Protein AF-A0A954MZV6-F1 (afdb_monomer_lite)

Sequence (89 aa):
MIPNQSSTDTGRENRTSNELLGSYSLGAAFDEMFDRDLRPHPHYDPLFRKLELFGPEEFRRRKSMTDLSMRQDGVGFTVYRAEEGIERV

Secondary structure (DSSP, 8-state):
----------------TTGGGTT----SSPPSSB-TTSPBPTTTHHHHHHHHTS-HHHHHHHHHHHHHHHHHTT--------SS-----

pLDDT: mean 73.1, std 19.08, range [40.5, 94.38]

Foldseek 3Di:
DDDDDDDDPDDPDPPDDCPVCPVPDDDPDDDQQADPVRHGDPVNVVVVVVNSVDDNVRVVVVVVVVVVCCVVVVPDDPPDPPPDDDDDD

Structure (mmCIF, N/CA/C/O backbone):
data_AF-A0A954MZV6-F1
#
_entry.id   AF-A0A954MZV6-F1
#
loop_
_atom_site.group_PDB
_atom_site.id
_atom_site.type_symbol
_atom_site.label_atom_id
_atom_site.label_alt_id
_atom_site.label_comp_id
_atom_site.label_asym_id
_atom_site.label_entity_id
_atom_site.label_seq_id
_atom_site.pdbx_PDB_ins_code
_atom_site.Cartn_x
_atom_site.Cartn_y
_atom_site.Cartn_z
_atom_site.occupan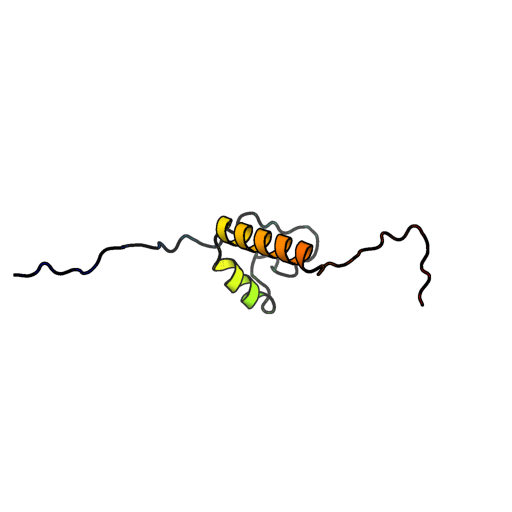cy
_atom_site.B_iso_or_equiv
_atom_site.auth_seq_id
_atom_site.auth_comp_id
_atom_site.auth_asym_id
_atom_site.auth_atom_id
_atom_site.pdbx_PDB_model_num
ATOM 1 N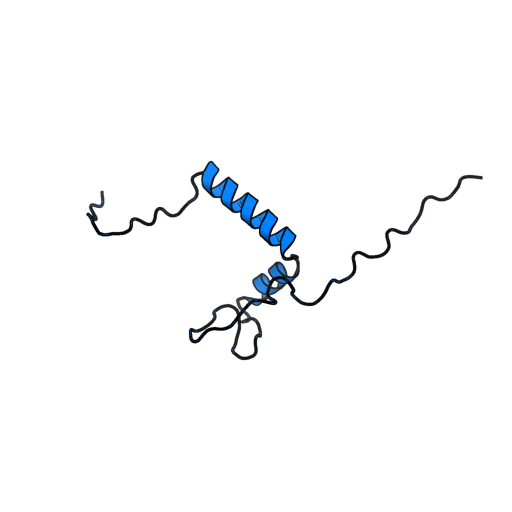 N . MET A 1 1 ? -15.057 -40.862 39.401 1.00 40.50 1 MET A N 1
ATOM 2 C CA . MET A 1 1 ? -15.519 -40.763 38.003 1.00 40.50 1 MET A CA 1
ATOM 3 C C . MET A 1 1 ? -15.763 -39.289 37.719 1.00 40.50 1 MET A C 1
ATOM 5 O O . MET A 1 1 ? -16.742 -38.748 38.206 1.00 40.50 1 MET A O 1
ATOM 9 N N . ILE A 1 2 ? -14.806 -38.619 37.076 1.00 40.97 2 ILE A N 1
ATOM 10 C CA . ILE A 1 2 ? -14.878 -37.201 36.685 1.00 40.97 2 ILE A CA 1
ATOM 11 C C . ILE A 1 2 ? -14.722 -37.187 35.160 1.00 40.97 2 ILE A C 1
ATOM 13 O O . ILE A 1 2 ? -13.775 -37.819 34.685 1.00 40.97 2 ILE A O 1
ATOM 17 N N . PRO A 1 3 ? -15.612 -36.557 34.375 1.00 45.84 3 PRO A N 1
ATOM 18 C CA . PRO A 1 3 ? -15.404 -36.467 32.939 1.00 45.84 3 PRO A CA 1
ATOM 19 C C . PRO A 1 3 ? -14.288 -35.462 32.625 1.00 45.84 3 PRO A C 1
ATOM 21 O O . PRO A 1 3 ? -14.249 -34.347 33.143 1.00 45.84 3 PRO A O 1
ATOM 24 N N . ASN A 1 4 ? -13.367 -35.924 31.782 1.00 43.16 4 ASN A N 1
ATOM 25 C CA . ASN A 1 4 ? -12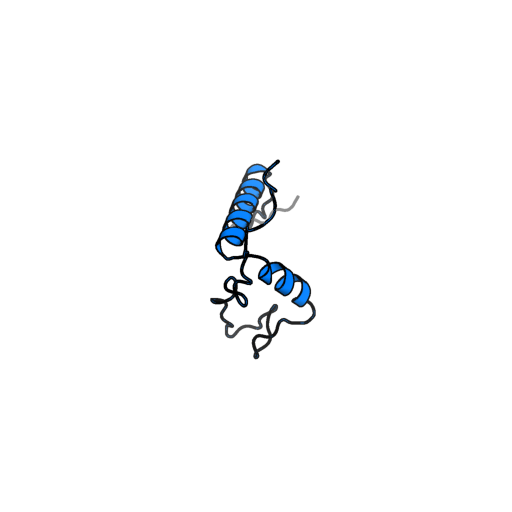.205 -35.223 31.259 1.00 43.16 4 ASN A CA 1
ATOM 26 C C . ASN A 1 4 ? -12.637 -34.052 30.358 1.00 43.16 4 ASN A C 1
ATOM 28 O O . ASN A 1 4 ? -13.285 -34.262 29.335 1.00 43.16 4 ASN A O 1
ATOM 32 N N . GLN A 1 5 ? -12.257 -32.834 30.736 1.00 57.38 5 GLN A N 1
ATOM 33 C CA . GLN A 1 5 ? -12.281 -31.655 29.875 1.00 57.38 5 GLN A CA 1
ATOM 34 C C . GLN A 1 5 ? -10.960 -31.627 29.103 1.00 57.38 5 GLN A C 1
ATOM 36 O O . GLN A 1 5 ? -9.943 -31.211 29.654 1.00 57.38 5 GLN A O 1
ATOM 41 N N . SER A 1 6 ? -10.949 -32.088 27.852 1.00 47.88 6 SER A N 1
ATOM 42 C CA . SER A 1 6 ? -9.880 -31.772 26.899 1.00 47.88 6 SER A CA 1
ATOM 43 C C . SER A 1 6 ? -10.314 -32.032 25.460 1.00 47.88 6 SER A C 1
ATOM 45 O O . SER A 1 6 ? -10.616 -33.161 25.084 1.00 47.88 6 SER A O 1
ATOM 47 N N . SER A 1 7 ? -10.209 -30.959 24.675 1.00 50.72 7 SER A N 1
ATOM 48 C CA . SER A 1 7 ? -9.910 -30.954 23.242 1.00 50.72 7 SER A CA 1
ATOM 49 C C . SER A 1 7 ? -11.053 -31.274 22.283 1.00 50.72 7 SER A C 1
ATOM 51 O O . SER A 1 7 ? -11.371 -32.426 22.019 1.00 50.72 7 SER A O 1
ATOM 53 N N . THR A 1 8 ? -11.592 -30.220 21.670 1.00 44.88 8 THR A N 1
ATOM 54 C CA . THR A 1 8 ? -11.633 -30.052 20.203 1.00 44.88 8 THR A CA 1
ATOM 55 C C . THR A 1 8 ? -12.225 -28.677 19.871 1.00 44.88 8 THR A C 1
ATOM 57 O O . THR A 1 8 ? -13.411 -28.551 19.604 1.00 44.88 8 THR A O 1
ATOM 60 N N . ASP A 1 9 ? -11.396 -27.627 19.873 1.00 46.47 9 ASP A N 1
ATOM 61 C CA . ASP A 1 9 ? -11.613 -26.529 18.916 1.00 46.47 9 ASP A CA 1
ATOM 62 C C . ASP A 1 9 ? -10.572 -26.696 17.812 1.00 46.47 9 ASP A C 1
ATOM 64 O O . ASP A 1 9 ? -9.456 -26.173 17.829 1.00 46.47 9 ASP A O 1
ATOM 68 N N . THR A 1 10 ? -10.926 -27.626 16.936 1.00 47.66 10 THR A N 1
ATOM 69 C CA . THR A 1 10 ? -10.244 -27.953 15.700 1.00 47.66 10 THR A CA 1
ATOM 70 C C . THR A 1 10 ? -10.425 -26.787 14.735 1.00 47.66 10 THR A C 1
ATOM 72 O O . THR A 1 10 ? -11.541 -26.498 14.322 1.00 47.66 10 THR A O 1
ATOM 75 N N . GLY A 1 11 ? -9.313 -26.191 14.304 1.00 46.06 11 GLY A N 1
ATOM 76 C CA . GLY A 1 11 ? -9.241 -25.538 12.998 1.00 46.06 11 GLY A CA 1
ATOM 77 C C . GLY A 1 11 ? -9.488 -24.032 12.975 1.00 46.06 11 GLY A C 1
ATOM 78 O O . GLY A 1 11 ? -10.442 -23.565 12.362 1.00 46.06 11 GLY A O 1
ATOM 79 N N . ARG A 1 12 ? -8.514 -23.236 13.439 1.00 49.00 12 ARG A N 1
ATOM 80 C CA . ARG A 1 12 ? -8.184 -22.031 12.660 1.00 49.00 12 ARG A CA 1
ATOM 81 C C . ARG A 1 12 ? -7.401 -22.485 11.439 1.00 49.00 12 ARG A C 1
ATOM 83 O O . ARG A 1 12 ? -6.179 -22.575 11.450 1.00 49.00 12 ARG A O 1
ATOM 90 N N . GLU A 1 13 ? -8.168 -22.885 10.436 1.00 46.59 13 GLU A N 1
ATOM 91 C CA . GLU A 1 13 ? -7.705 -23.230 9.105 1.00 46.59 13 GLU A CA 1
ATOM 92 C C . GLU A 1 13 ? -6.770 -22.132 8.591 1.00 46.59 13 GLU A C 1
ATOM 94 O O . GLU A 1 13 ? -7.112 -20.948 8.612 1.00 46.59 13 GLU A O 1
ATOM 99 N N . ASN A 1 14 ? -5.591 -22.555 8.130 1.00 51.62 14 ASN A N 1
ATOM 100 C CA . ASN A 1 14 ? -4.695 -21.806 7.257 1.00 51.62 14 ASN A CA 1
ATOM 101 C C . ASN A 1 14 ? -5.475 -21.324 6.025 1.00 51.62 14 ASN A C 1
ATOM 103 O O . ASN A 1 14 ? -5.456 -21.965 4.972 1.00 51.62 14 ASN A O 1
ATOM 107 N N . ARG A 1 15 ? -6.189 -20.206 6.147 1.00 50.19 15 ARG A N 1
ATOM 108 C CA . ARG A 1 15 ? -6.911 -19.610 5.030 1.00 50.19 15 ARG A CA 1
ATOM 109 C C . ARG A 1 15 ? -5.926 -18.787 4.206 1.00 50.19 15 ARG A C 1
ATOM 111 O O . ARG A 1 15 ? -5.726 -17.601 4.426 1.00 50.19 15 ARG A O 1
ATOM 118 N N . THR A 1 16 ? -5.251 -19.533 3.333 1.00 45.00 16 THR A N 1
ATOM 119 C CA . THR A 1 16 ? -4.988 -19.187 1.933 1.00 45.00 16 THR A CA 1
ATOM 120 C C . THR A 1 16 ? -4.339 -17.831 1.673 1.00 45.00 16 THR A C 1
ATOM 122 O O . THR A 1 16 ? -5.000 -16.800 1.651 1.00 45.00 16 THR A O 1
ATOM 125 N N . SER A 1 17 ? -3.044 -17.884 1.355 1.00 55.12 17 SER A N 1
ATOM 126 C CA . SER A 1 17 ? -2.456 -17.183 0.207 1.00 55.12 17 SER A CA 1
ATOM 127 C C . SER A 1 17 ? -3.076 -15.814 -0.105 1.00 55.12 17 SER A C 1
ATOM 129 O O . SER A 1 17 ? -3.701 -15.625 -1.141 1.00 55.12 17 SER A O 1
ATOM 131 N N . ASN A 1 18 ? -2.889 -14.865 0.808 1.00 64.62 18 ASN A N 1
ATOM 132 C CA . ASN A 1 18 ? -2.956 -13.434 0.535 1.00 64.62 18 ASN A CA 1
ATOM 133 C C . ASN A 1 18 ? -4.276 -12.887 -0.064 1.00 64.62 18 ASN A C 1
ATOM 135 O O . ASN A 1 18 ? -4.251 -12.080 -0.992 1.00 64.62 18 ASN A O 1
ATOM 139 N N . GLU A 1 19 ? -5.440 -13.253 0.491 1.00 79.88 19 GLU A N 1
ATOM 140 C CA . GLU A 1 19 ? -6.730 -12.625 0.123 1.00 79.88 19 GLU A CA 1
ATOM 141 C C . GLU A 1 19 ? -6.709 -11.090 0.257 1.00 79.88 19 GLU A C 1
ATOM 143 O O . GLU A 1 19 ? -7.368 -10.390 -0.509 1.00 79.88 19 GLU A O 1
ATOM 148 N N . LEU A 1 20 ? -5.929 -10.557 1.206 1.00 86.25 20 LEU A N 1
ATOM 149 C CA . LEU A 1 20 ? -5.778 -9.116 1.424 1.00 86.25 20 LEU A CA 1
ATOM 150 C C . LEU A 1 20 ? -5.222 -8.386 0.195 1.00 86.25 20 LEU A C 1
ATOM 152 O O . LEU A 1 20 ? -5.700 -7.301 -0.130 1.00 86.25 20 LEU A O 1
ATOM 156 N N . LEU A 1 21 ? -4.224 -8.965 -0.476 1.00 86.69 21 LEU A N 1
ATOM 157 C CA . LEU A 1 21 ? -3.593 -8.382 -1.664 1.00 86.69 21 LEU A CA 1
ATOM 158 C C . LEU A 1 21 ? -4.104 -9.024 -2.963 1.00 86.69 21 LEU A C 1
ATOM 160 O O . LEU A 1 21 ? -3.595 -8.716 -4.035 1.00 86.69 21 LEU A O 1
ATOM 164 N N . GLY A 1 22 ? -5.132 -9.877 -2.904 1.00 84.44 22 GLY A N 1
ATOM 165 C CA . GLY A 1 22 ? -5.669 -10.577 -4.076 1.00 84.44 22 GLY A CA 1
ATOM 166 C C . GLY A 1 22 ? -6.243 -9.652 -5.157 1.00 84.44 22 GLY A C 1
ATOM 167 O O . GLY A 1 22 ? -6.308 -10.035 -6.320 1.00 84.44 22 GLY A O 1
ATOM 168 N N . SER A 1 23 ? -6.627 -8.424 -4.794 1.00 84.56 23 SER A N 1
ATOM 169 C CA . SER A 1 23 ? -7.071 -7.382 -5.729 1.00 84.56 23 SER A CA 1
ATOM 170 C C . SER A 1 23 ? -5.993 -6.335 -6.039 1.00 84.56 23 SER A C 1
ATOM 172 O O . SER A 1 23 ? -6.315 -5.278 -6.580 1.00 84.56 23 SER A O 1
ATOM 174 N N . TYR A 1 24 ? -4.739 -6.570 -5.646 1.00 86.69 24 TYR A N 1
ATOM 175 C CA . TYR A 1 24 ? -3.631 -5.664 -5.931 1.00 86.69 24 TYR A CA 1
ATOM 176 C C . TYR A 1 24 ? -3.216 -5.792 -7.401 1.00 86.69 24 TYR A C 1
ATOM 178 O O . TYR A 1 24 ? -2.932 -6.889 -7.877 1.00 86.69 24 TYR A O 1
ATOM 186 N N . SER A 1 25 ? -3.184 -4.675 -8.128 1.00 87.69 25 SER A N 1
ATOM 187 C CA . SER A 1 25 ? -2.861 -4.649 -9.557 1.00 87.69 25 SER A CA 1
ATOM 188 C C . SER A 1 25 ? -1.669 -3.745 -9.833 1.00 87.69 25 SER A C 1
ATOM 190 O O . SER A 1 25 ? -1.707 -2.567 -9.476 1.00 87.69 25 SER A O 1
ATOM 192 N N . LEU A 1 26 ? -0.666 -4.269 -10.538 1.00 90.38 26 LEU A N 1
ATOM 193 C CA . LEU A 1 26 ? 0.454 -3.463 -11.018 1.00 90.38 26 LEU A CA 1
ATOM 194 C C . LEU A 1 26 ? -0.002 -2.536 -12.147 1.00 90.38 26 LEU A C 1
ATOM 196 O O . LEU A 1 26 ? -0.696 -2.953 -13.078 1.00 90.38 26 LEU A O 1
ATOM 200 N N . GLY A 1 27 ? 0.385 -1.268 -12.040 1.00 88.00 27 GLY A N 1
ATOM 201 C CA . GLY A 1 27 ? 0.158 -0.256 -13.066 1.00 88.00 27 GLY A CA 1
ATOM 202 C C . GLY A 1 27 ? 1.331 -0.125 -14.039 1.00 88.00 27 GLY A C 1
ATOM 203 O O . GLY A 1 27 ? 2.251 -0.935 -14.063 1.00 88.00 27 GLY A O 1
ATOM 204 N N . ALA A 1 28 ? 1.303 0.939 -14.845 1.00 88.38 28 ALA A N 1
ATOM 205 C CA . ALA A 1 28 ? 2.410 1.294 -15.741 1.00 88.38 28 ALA A CA 1
ATOM 206 C C . ALA A 1 28 ? 3.581 1.990 -15.019 1.00 88.38 28 ALA A C 1
ATOM 208 O O . ALA A 1 28 ? 4.678 2.079 -15.566 1.00 88.38 28 ALA A O 1
ATOM 209 N N . ALA A 1 29 ? 3.336 2.523 -13.819 1.00 92.62 29 ALA A N 1
ATOM 210 C CA . ALA A 1 29 ? 4.372 3.101 -12.974 1.00 92.62 29 ALA A CA 1
ATOM 211 C C . ALA A 1 29 ? 5.195 2.000 -12.292 1.00 92.62 29 ALA A C 1
ATOM 213 O O . ALA A 1 29 ? 4.744 0.862 -12.169 1.00 92.62 29 ALA A O 1
ATOM 214 N N . PHE A 1 30 ? 6.400 2.358 -11.847 1.00 88.75 30 PHE A N 1
ATOM 215 C CA . PHE A 1 30 ? 7.196 1.480 -10.998 1.00 88.75 30 PHE A CA 1
ATOM 216 C C . PHE A 1 30 ? 6.460 1.232 -9.678 1.00 88.75 30 PHE A C 1
ATOM 218 O O . PHE A 1 30 ? 5.948 2.177 -9.084 1.00 88.75 30 PHE A O 1
ATOM 225 N N . ASP A 1 31 ? 6.417 -0.025 -9.254 1.00 93.12 31 ASP A N 1
ATOM 226 C CA . ASP A 1 31 ? 5.801 -0.451 -8.004 1.00 93.12 31 ASP A CA 1
ATOM 227 C C . ASP A 1 31 ? 6.899 -0.695 -6.969 1.00 93.12 31 ASP A C 1
ATOM 229 O O . ASP A 1 31 ? 7.828 -1.470 -7.197 1.00 93.12 31 ASP A O 1
ATOM 233 N N . GLU A 1 32 ? 6.844 -0.002 -5.836 1.00 94.38 32 GLU A N 1
ATOM 234 C CA . GLU A 1 32 ? 7.874 -0.131 -4.810 1.00 94.38 32 GLU A CA 1
ATOM 235 C C . GLU A 1 32 ? 7.808 -1.472 -4.073 1.00 94.38 32 GLU A C 1
ATOM 237 O O . GLU A 1 32 ? 8.821 -1.927 -3.535 1.00 94.38 32 GLU A O 1
ATOM 242 N N . MET A 1 33 ? 6.630 -2.098 -4.026 1.00 91.94 33 MET A N 1
ATOM 243 C CA . MET A 1 33 ? 6.380 -3.304 -3.251 1.00 91.94 33 MET A CA 1
ATOM 244 C C . MET A 1 33 ? 6.698 -4.557 -4.055 1.00 91.94 33 MET A C 1
ATOM 246 O O . MET A 1 33 ? 7.324 -5.458 -3.498 1.00 91.94 33 MET A O 1
ATOM 250 N N . PHE A 1 34 ? 6.316 -4.611 -5.330 1.00 93.56 34 PHE A N 1
ATOM 251 C CA . PHE A 1 34 ? 6.412 -5.797 -6.175 1.00 93.56 34 PHE A CA 1
ATOM 252 C C . PHE A 1 34 ? 7.215 -5.572 -7.454 1.00 93.56 34 PHE A C 1
ATOM 254 O O . PHE A 1 34 ? 7.115 -4.543 -8.113 1.00 93.56 34 PHE A O 1
ATOM 261 N N . ASP A 1 35 ? 7.944 -6.603 -7.871 1.00 91.25 35 ASP A N 1
ATOM 262 C CA . ASP A 1 35 ? 8.503 -6.661 -9.212 1.00 91.25 35 ASP A CA 1
ATOM 263 C C . ASP A 1 35 ? 7.444 -7.051 -10.264 1.00 91.25 35 ASP A C 1
ATOM 265 O O . ASP A 1 35 ? 6.295 -7.390 -9.968 1.00 91.25 35 ASP A O 1
ATOM 269 N N . ARG A 1 36 ? 7.858 -7.049 -11.535 1.00 88.62 36 ARG A N 1
ATOM 270 C CA . ARG A 1 36 ? 7.016 -7.445 -12.678 1.00 88.62 36 ARG A CA 1
ATOM 271 C C . ARG A 1 36 ? 6.487 -8.887 -12.617 1.00 88.62 36 ARG A C 1
ATOM 273 O O . ARG A 1 36 ? 5.550 -9.205 -13.341 1.00 88.62 36 ARG A O 1
ATOM 280 N N . ASP A 1 37 ? 7.098 -9.744 -11.801 1.00 88.88 37 ASP A N 1
ATOM 281 C CA . ASP A 1 37 ? 6.700 -11.138 -11.594 1.00 88.88 37 ASP A CA 1
ATOM 282 C C . ASP A 1 37 ? 5.817 -11.287 -10.333 1.00 88.88 37 ASP A C 1
ATOM 284 O O . ASP A 1 37 ? 5.593 -12.410 -9.873 1.00 88.88 37 ASP A O 1
ATOM 288 N N . LEU A 1 38 ? 5.318 -10.175 -9.766 1.00 87.81 38 LEU A N 1
ATOM 289 C CA . LEU A 1 38 ? 4.541 -10.109 -8.520 1.00 87.81 38 LEU A CA 1
ATOM 290 C C . LEU A 1 38 ? 5.301 -10.643 -7.296 1.00 87.81 38 LEU A C 1
ATOM 292 O O . LEU A 1 38 ? 4.696 -11.143 -6.344 1.00 87.81 38 LEU A O 1
ATOM 296 N N . ARG A 1 39 ? 6.634 -10.534 -7.288 1.00 90.88 39 ARG A N 1
ATOM 297 C CA . ARG A 1 39 ? 7.446 -10.881 -6.118 1.00 90.88 39 ARG A CA 1
ATOM 298 C C . ARG A 1 39 ? 7.771 -9.635 -5.308 1.00 90.88 39 ARG A C 1
ATOM 300 O O . ARG A 1 39 ? 8.168 -8.630 -5.895 1.00 90.88 39 ARG A O 1
ATOM 307 N N . PRO A 1 40 ? 7.648 -9.682 -3.972 1.00 93.12 40 PRO A N 1
ATOM 308 C CA . PRO A 1 40 ? 7.978 -8.533 -3.156 1.00 93.12 40 PRO A CA 1
ATOM 309 C C . PRO A 1 40 ? 9.469 -8.193 -3.269 1.00 93.12 40 PRO A C 1
ATOM 311 O O . PRO A 1 40 ? 10.327 -9.079 -3.205 1.00 93.12 40 PRO A O 1
ATOM 314 N N . HIS A 1 41 ? 9.796 -6.907 -3.399 1.00 94.00 41 HIS A N 1
ATOM 315 C CA . HIS A 1 41 ? 11.181 -6.451 -3.328 1.00 94.00 41 HIS A CA 1
ATOM 316 C C . HIS A 1 41 ? 11.784 -6.771 -1.943 1.00 94.00 41 HIS A C 1
ATOM 318 O O . HIS A 1 41 ? 11.082 -6.650 -0.937 1.00 94.00 41 HIS A O 1
ATOM 324 N N . PRO A 1 42 ? 13.089 -7.108 -1.828 1.00 93.94 42 PRO A N 1
ATOM 325 C CA . PRO A 1 42 ? 13.694 -7.514 -0.552 1.00 93.94 42 PRO A CA 1
ATOM 326 C C . PRO A 1 42 ? 13.511 -6.504 0.588 1.00 93.94 42 PRO A C 1
ATOM 328 O O . PRO A 1 42 ? 13.327 -6.886 1.740 1.00 93.94 42 PRO A O 1
ATOM 331 N N . HIS A 1 43 ? 13.522 -5.207 0.266 1.00 92.81 43 HIS A N 1
ATOM 332 C CA . HIS A 1 43 ? 13.292 -4.136 1.238 1.00 92.81 43 HIS A CA 1
ATOM 333 C C . HIS A 1 43 ? 11.852 -4.113 1.783 1.00 92.81 43 HIS A C 1
ATOM 335 O O . HIS A 1 43 ? 11.634 -3.653 2.903 1.00 92.81 43 HIS A O 1
ATOM 341 N N . TYR A 1 44 ? 10.889 -4.636 1.021 1.00 93.69 44 TYR A N 1
ATOM 342 C CA . TYR A 1 44 ? 9.467 -4.682 1.358 1.00 93.69 44 TYR A CA 1
ATOM 343 C C . TYR A 1 44 ? 8.978 -6.060 1.821 1.00 93.69 44 TYR A C 1
ATOM 345 O O . TYR A 1 44 ? 7.878 -6.140 2.369 1.00 93.69 44 TYR A O 1
ATOM 353 N N . ASP A 1 45 ? 9.783 -7.122 1.703 1.00 91.94 45 ASP A N 1
ATOM 354 C CA . ASP A 1 45 ? 9.424 -8.469 2.175 1.00 91.94 45 ASP A CA 1
ATOM 355 C C . ASP A 1 45 ? 8.949 -8.488 3.646 1.00 91.94 45 ASP A C 1
ATOM 357 O O . ASP A 1 45 ? 7.878 -9.036 3.914 1.00 91.94 45 ASP A O 1
ATOM 361 N N . PRO A 1 46 ? 9.598 -7.798 4.612 1.00 93.31 46 PRO A N 1
ATOM 362 C CA . PRO A 1 46 ? 9.109 -7.785 5.992 1.00 93.31 46 PRO A CA 1
ATOM 363 C C . PRO A 1 46 ? 7.722 -7.149 6.155 1.00 93.31 46 PRO A C 1
ATOM 365 O O . PRO A 1 46 ? 6.971 -7.529 7.056 1.00 93.31 46 PRO A O 1
ATOM 368 N N . LEU A 1 47 ? 7.377 -6.162 5.321 1.00 90.56 47 LEU A N 1
ATOM 369 C CA . LEU A 1 47 ? 6.043 -5.561 5.313 1.00 90.56 47 LEU A CA 1
ATOM 370 C C . LEU A 1 47 ? 5.038 -6.519 4.676 1.00 90.56 47 LEU A C 1
ATOM 372 O O . LEU A 1 47 ? 3.988 -6.763 5.265 1.00 90.56 47 LEU A O 1
ATOM 376 N N . PHE A 1 48 ? 5.382 -7.087 3.520 1.00 90.88 48 PHE A N 1
ATOM 377 C CA . PHE A 1 48 ? 4.571 -8.079 2.822 1.00 90.88 48 PHE A CA 1
ATOM 378 C C . PHE A 1 48 ? 4.189 -9.230 3.760 1.00 90.88 48 PH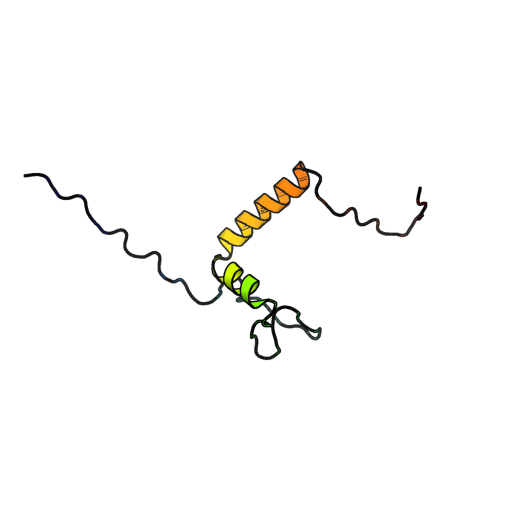E A C 1
ATOM 380 O O . PHE A 1 48 ? 3.005 -9.484 3.965 1.00 90.88 48 PHE A O 1
ATOM 387 N N . ARG A 1 49 ? 5.169 -9.817 4.459 1.00 90.62 49 ARG A N 1
ATOM 388 C CA . ARG A 1 49 ? 4.944 -10.880 5.451 1.00 90.62 49 ARG A CA 1
ATOM 389 C C . ARG A 1 49 ? 4.007 -10.475 6.578 1.00 90.62 49 ARG A C 1
ATOM 391 O O . ARG A 1 49 ? 3.221 -11.295 7.031 1.00 90.62 49 ARG A O 1
ATOM 398 N N . LYS A 1 50 ? 4.071 -9.228 7.050 1.00 89.75 50 LYS A N 1
ATOM 399 C CA . LYS A 1 50 ? 3.140 -8.733 8.078 1.00 89.75 50 LYS A CA 1
ATOM 400 C C . LYS A 1 50 ? 1.727 -8.578 7.530 1.00 89.75 50 LYS A C 1
ATO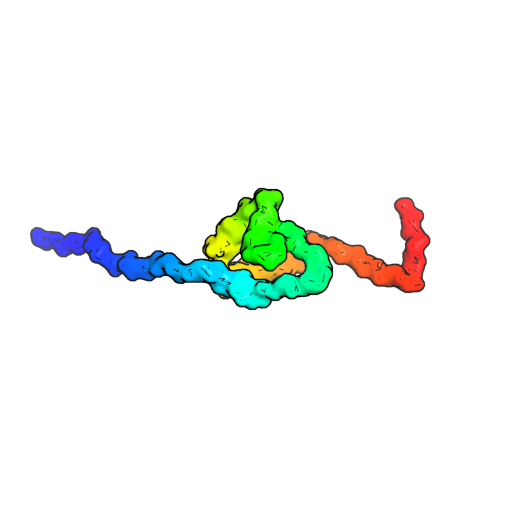M 402 O O . LYS A 1 50 ? 0.780 -8.890 8.241 1.00 89.75 50 LYS A O 1
ATOM 407 N N . LEU A 1 51 ? 1.588 -8.090 6.299 1.00 88.81 51 LEU A N 1
ATOM 408 C CA . LEU A 1 51 ? 0.295 -7.927 5.640 1.00 88.81 51 LEU A CA 1
ATOM 409 C C . LEU A 1 51 ? -0.372 -9.282 5.372 1.00 88.81 51 LEU A C 1
ATOM 411 O O . LEU A 1 51 ? -1.568 -9.407 5.611 1.00 88.81 51 LEU A O 1
ATOM 415 N N . GLU A 1 52 ? 0.404 -10.308 5.006 1.00 87.25 52 GLU A N 1
ATOM 416 C CA . GLU A 1 52 ? -0.086 -11.685 4.829 1.00 87.25 52 GLU A CA 1
ATOM 417 C C . GLU A 1 52 ? -0.734 -12.276 6.096 1.00 87.25 52 GLU A C 1
ATOM 419 O O . GLU A 1 52 ? -1.557 -13.182 5.997 1.00 87.25 52 GLU A O 1
ATOM 424 N N . LEU A 1 53 ? -0.405 -11.767 7.290 1.00 86.94 53 LEU A N 1
ATOM 425 C CA . LEU A 1 53 ? -0.995 -12.235 8.550 1.00 86.94 53 LEU A CA 1
ATOM 426 C C . LEU A 1 53 ? -2.413 -11.701 8.794 1.00 86.94 53 LEU A C 1
ATOM 428 O O . LEU A 1 53 ? -3.073 -12.139 9.740 1.00 86.94 53 LEU A O 1
ATOM 432 N N . PHE A 1 54 ? -2.882 -10.736 7.999 1.00 84.50 54 PHE A N 1
ATOM 433 C CA . PHE A 1 54 ? -4.194 -10.121 8.176 1.00 84.50 54 PHE A CA 1
ATOM 434 C C . PHE A 1 54 ? -5.171 -10.560 7.092 1.00 84.50 54 PHE A C 1
ATOM 436 O O . PHE A 1 54 ? -4.900 -10.456 5.900 1.00 84.50 54 PHE A O 1
ATOM 443 N N . GLY A 1 55 ? -6.371 -10.959 7.516 1.00 86.06 55 GLY A N 1
ATOM 444 C CA . GLY A 1 55 ? -7.513 -11.037 6.613 1.00 86.06 55 GLY A CA 1
ATOM 445 C C . GLY A 1 55 ? -8.029 -9.636 6.236 1.00 86.06 55 GLY A C 1
ATOM 446 O O . GLY A 1 55 ? -7.841 -8.687 7.011 1.00 86.06 55 GLY A O 1
ATOM 447 N N . PRO A 1 56 ? -8.748 -9.492 5.104 1.00 84.19 56 PRO A N 1
ATOM 448 C CA . PRO A 1 56 ? -9.291 -8.209 4.644 1.00 84.19 56 PRO A CA 1
ATOM 449 C C . PRO A 1 56 ? -10.136 -7.457 5.685 1.00 84.19 56 PRO A C 1
ATOM 451 O O . PRO A 1 56 ? -10.063 -6.232 5.783 1.00 84.19 56 PRO A O 1
ATOM 454 N N . GLU A 1 57 ? -10.944 -8.177 6.468 1.00 86.12 57 GLU A N 1
ATOM 455 C CA . GLU A 1 57 ? -11.809 -7.594 7.507 1.00 86.12 57 GLU A CA 1
ATOM 456 C C . GLU A 1 57 ? -11.006 -7.060 8.703 1.00 86.12 57 GLU A C 1
ATOM 458 O O . GLU A 1 57 ? -11.215 -5.930 9.145 1.00 86.12 57 GLU A O 1
ATOM 463 N N . GLU A 1 58 ? -10.036 -7.832 9.206 1.00 86.44 58 GLU A N 1
ATOM 464 C CA . GLU A 1 58 ? -9.206 -7.411 10.344 1.00 86.44 58 GLU A CA 1
ATOM 465 C C . GLU A 1 58 ? -8.314 -6.223 9.970 1.00 86.44 58 GLU A C 1
ATOM 467 O O . GLU A 1 58 ? -8.145 -5.294 10.765 1.00 86.44 58 GLU A O 1
ATOM 472 N N . PHE A 1 59 ? -7.793 -6.207 8.741 1.00 88.38 59 PHE A N 1
ATOM 473 C CA . PHE A 1 59 ? -7.043 -5.066 8.229 1.00 88.38 59 PHE A CA 1
ATOM 474 C C . PHE A 1 59 ? -7.913 -3.800 8.165 1.00 88.38 59 PHE A C 1
ATOM 476 O O . PHE A 1 59 ? -7.516 -2.751 8.680 1.00 88.38 59 PHE A O 1
ATOM 483 N N . ARG A 1 60 ? -9.134 -3.896 7.613 1.00 87.44 60 ARG A N 1
ATOM 484 C CA . ARG A 1 60 ? -10.100 -2.782 7.578 1.00 87.44 60 ARG A CA 1
ATOM 485 C C . ARG A 1 60 ? -10.449 -2.270 8.972 1.00 87.44 60 ARG A C 1
ATOM 487 O O . ARG A 1 60 ? -10.464 -1.058 9.192 1.00 87.44 60 ARG A O 1
ATOM 494 N N . ARG A 1 61 ? -10.670 -3.174 9.930 1.00 88.19 61 ARG A N 1
ATOM 495 C CA . ARG A 1 61 ? -10.942 -2.814 11.327 1.00 88.19 61 ARG A CA 1
ATOM 496 C C . ARG A 1 61 ? -9.788 -2.010 11.923 1.00 88.19 61 ARG A C 1
ATOM 498 O O . ARG A 1 61 ? -10.020 -0.931 12.465 1.00 88.19 61 ARG A O 1
ATOM 505 N N . ARG A 1 62 ? -8.544 -2.474 11.776 1.00 87.31 62 ARG A N 1
ATOM 506 C CA . ARG A 1 62 ? -7.353 -1.749 12.258 1.00 87.31 62 ARG A CA 1
ATOM 507 C C . ARG A 1 62 ? -7.205 -0.382 11.612 1.00 87.31 62 ARG A C 1
ATOM 509 O O . ARG A 1 62 ? -7.026 0.592 12.334 1.00 87.31 62 ARG A O 1
ATOM 516 N N . LYS A 1 63 ? -7.376 -0.301 10.290 1.00 87.56 63 LYS A N 1
ATOM 517 C CA . LYS A 1 63 ? -7.364 0.970 9.562 1.00 87.56 63 LYS A CA 1
ATOM 518 C C . LYS A 1 63 ? -8.377 1.960 10.140 1.00 87.56 63 LYS A C 1
ATOM 520 O O . LYS A 1 63 ? -8.001 3.085 10.434 1.00 87.56 63 LYS A O 1
ATOM 525 N N . SER A 1 64 ? -9.623 1.539 10.370 1.00 86.25 64 SER A N 1
ATOM 526 C CA . SER A 1 64 ? -10.654 2.430 10.924 1.00 86.25 64 SER A CA 1
ATOM 527 C C . SER A 1 64 ? -10.320 2.952 12.327 1.00 86.25 64 SER A C 1
ATOM 529 O O . SER A 1 64 ? -10.582 4.115 12.624 1.00 86.25 64 SER A O 1
ATOM 531 N N . MET A 1 65 ? -9.695 2.126 13.175 1.00 87.31 65 MET A N 1
ATOM 532 C CA . MET A 1 65 ? -9.246 2.549 14.506 1.00 87.31 65 MET A CA 1
ATOM 533 C C . MET A 1 65 ? -8.094 3.553 14.411 1.00 87.31 65 MET A C 1
ATOM 535 O O . MET A 1 65 ? -8.089 4.545 15.135 1.00 87.31 65 MET A O 1
ATOM 539 N N . THR A 1 66 ? -7.147 3.327 13.497 1.00 82.88 66 THR A N 1
ATOM 540 C CA . THR A 1 66 ? -6.067 4.280 13.217 1.00 82.88 66 THR A CA 1
ATOM 541 C C . THR A 1 66 ? -6.613 5.598 12.676 1.00 82.88 66 THR A C 1
ATOM 543 O O . THR A 1 66 ? -6.243 6.648 13.186 1.00 82.88 66 THR A O 1
ATOM 546 N N . ASP A 1 67 ? -7.534 5.561 11.711 1.00 81.75 67 ASP A N 1
ATOM 547 C CA . ASP A 1 67 ? -8.158 6.761 11.143 1.00 81.75 67 ASP A CA 1
ATOM 548 C C . ASP A 1 67 ? -8.919 7.559 12.227 1.00 81.75 67 ASP A C 1
ATOM 550 O O . ASP A 1 67 ? -8.914 8.790 12.211 1.00 81.75 67 ASP A O 1
ATOM 554 N N . LEU A 1 68 ? -9.554 6.876 13.192 1.00 81.81 68 LEU A N 1
ATOM 555 C CA . LEU A 1 68 ? -10.221 7.511 14.333 1.00 81.81 68 LEU A CA 1
ATOM 556 C C . LEU A 1 68 ? -9.221 8.175 15.293 1.00 81.81 68 LEU A C 1
ATOM 558 O O . LEU A 1 68 ? -9.413 9.340 15.634 1.00 81.81 68 LEU A O 1
ATOM 562 N N . SER A 1 69 ? -8.154 7.471 15.684 1.00 78.19 69 SER A N 1
ATOM 563 C CA . SER A 1 69 ? -7.095 8.023 16.547 1.00 78.19 69 SER A CA 1
ATOM 564 C C . SER A 1 69 ? -6.395 9.208 15.880 1.00 78.19 69 SER A C 1
ATOM 566 O O . SER A 1 69 ? -6.273 10.255 16.500 1.00 78.19 69 SER A O 1
ATOM 568 N N . MET A 1 70 ? -6.074 9.137 14.583 1.00 76.50 70 MET A N 1
ATOM 569 C CA . MET A 1 70 ? -5.508 10.271 13.835 1.00 76.50 70 MET A CA 1
ATOM 570 C C . MET A 1 70 ? -6.388 11.528 13.909 1.00 76.50 70 MET A C 1
ATOM 572 O O . MET A 1 70 ? -5.878 12.633 14.089 1.00 76.50 70 MET A O 1
ATOM 576 N N . ARG A 1 71 ? -7.717 11.370 13.804 1.00 73.81 71 ARG A N 1
ATOM 577 C CA . ARG A 1 71 ? -8.675 12.485 13.922 1.00 73.81 71 ARG A CA 1
ATOM 578 C C . ARG A 1 71 ? -8.772 13.034 15.344 1.00 73.81 71 ARG A C 1
ATOM 580 O O . ARG A 1 71 ? -8.918 14.240 15.505 1.00 73.81 71 ARG A O 1
ATOM 587 N N . GLN A 1 72 ? -8.748 12.162 16.348 1.00 77.06 72 GLN A N 1
ATOM 588 C CA . GLN A 1 72 ? -8.899 12.537 17.757 1.00 77.06 72 GLN A CA 1
ATOM 589 C C . GLN A 1 72 ? -7.624 13.165 18.331 1.00 77.06 72 GLN A C 1
ATOM 591 O O . GLN A 1 72 ? -7.712 14.132 19.082 1.00 77.06 72 GLN A O 1
ATOM 596 N N . ASP A 1 73 ? -6.458 12.667 17.922 1.00 73.19 73 ASP A N 1
ATOM 597 C CA . ASP A 1 73 ? -5.148 13.090 18.425 1.00 73.19 73 ASP A CA 1
ATOM 598 C C . ASP A 1 73 ? -4.544 14.248 17.610 1.00 73.19 73 ASP A C 1
ATOM 600 O O . ASP A 1 73 ? -3.447 14.721 17.905 1.00 73.19 73 ASP A O 1
ATOM 604 N N . GLY A 1 74 ? -5.233 14.706 16.556 1.00 64.69 74 GLY A N 1
ATOM 605 C CA . GLY A 1 74 ? -4.751 15.772 15.673 1.00 64.69 74 GLY A CA 1
ATOM 606 C C . GLY A 1 74 ? -3.501 15.396 14.866 1.00 64.69 74 GLY A C 1
ATOM 607 O O . GLY A 1 74 ? -2.831 16.274 14.324 1.00 64.69 74 GLY A O 1
ATOM 608 N N . VAL A 1 75 ? -3.173 14.104 14.769 1.00 64.44 75 VAL A N 1
ATOM 609 C CA . VAL A 1 75 ? -2.036 13.592 13.994 1.00 64.44 75 VAL A CA 1
ATOM 610 C C . VAL A 1 75 ? -2.465 13.462 12.533 1.00 64.44 75 VAL A C 1
ATOM 612 O O . VAL A 1 75 ? -2.971 12.432 12.095 1.00 64.44 75 VAL A O 1
ATOM 615 N N . GLY A 1 76 ? -2.277 14.532 11.766 1.00 61.66 76 GLY A N 1
ATOM 616 C CA . GLY A 1 76 ? -2.529 14.561 10.328 1.00 61.66 76 GLY A CA 1
ATOM 617 C C . GLY A 1 76 ? -1.599 15.541 9.621 1.00 61.66 76 GLY A C 1
ATOM 618 O O . GLY A 1 76 ? -1.155 16.529 10.201 1.00 61.66 76 GLY A O 1
ATOM 619 N N . PHE A 1 77 ? -1.289 15.274 8.354 1.00 58.81 77 PHE A N 1
ATOM 620 C CA . PHE A 1 77 ? -0.607 16.249 7.509 1.00 58.81 77 PHE A CA 1
ATOM 621 C C . PHE A 1 77 ? -1.640 17.263 7.005 1.00 58.81 77 PHE A C 1
ATOM 623 O O . PHE A 1 77 ? -2.507 16.915 6.203 1.00 58.81 77 PHE A O 1
ATOM 630 N N . THR A 1 78 ? -1.552 18.520 7.442 1.00 56.59 78 THR A N 1
ATOM 631 C CA . THR A 1 78 ? -2.282 19.617 6.793 1.00 56.59 78 THR A CA 1
ATOM 632 C C . THR A 1 78 ? -1.621 19.891 5.447 1.00 56.59 78 THR A C 1
ATOM 634 O O . THR A 1 78 ? -0.623 20.605 5.362 1.00 56.59 78 THR A O 1
ATOM 637 N N . VAL A 1 79 ? -2.152 19.296 4.378 1.00 56.19 79 VAL A N 1
ATOM 638 C CA . VAL A 1 79 ? -1.764 19.671 3.016 1.00 56.19 79 VAL A CA 1
ATOM 639 C C . VAL A 1 79 ? -2.493 20.968 2.684 1.00 56.19 79 VAL A C 1
ATOM 641 O O . VAL A 1 79 ? -3.658 20.951 2.288 1.00 56.19 79 VAL A O 1
ATOM 644 N N . TYR A 1 80 ? -1.816 22.103 2.855 1.00 51.03 80 TYR A N 1
ATOM 645 C CA . TYR A 1 80 ? -2.257 23.347 2.237 1.00 51.03 80 TYR A CA 1
ATOM 646 C C . TYR A 1 80 ? -2.237 23.129 0.721 1.00 51.03 80 TYR A C 1
ATOM 648 O O . TYR A 1 80 ? -1.173 22.957 0.125 1.00 51.03 80 TYR A O 1
ATOM 656 N N . ARG A 1 81 ? -3.413 23.086 0.083 1.00 44.75 81 ARG A N 1
ATOM 657 C CA . ARG A 1 81 ? -3.490 23.270 -1.368 1.00 44.75 81 ARG A CA 1
ATOM 658 C C . ARG A 1 81 ? -3.072 24.711 -1.627 1.00 44.75 81 ARG A C 1
ATOM 660 O O . ARG A 1 81 ? -3.845 25.629 -1.383 1.00 44.75 81 ARG A O 1
ATOM 667 N N . ALA A 1 82 ? -1.824 24.897 -2.034 1.00 46.34 82 ALA A N 1
ATOM 668 C CA . ALA A 1 82 ? -1.318 26.194 -2.431 1.00 46.34 82 ALA A CA 1
ATOM 669 C C . ALA A 1 82 ? -2.021 26.632 -3.723 1.00 46.34 82 ALA A C 1
ATOM 671 O O . ALA A 1 82 ? -1.609 26.244 -4.810 1.00 46.34 82 ALA A O 1
ATOM 672 N N . GLU A 1 83 ? -3.068 27.442 -3.591 1.00 47.47 83 GLU A N 1
ATOM 673 C CA . GLU A 1 83 ? -3.280 28.544 -4.537 1.00 47.47 83 GLU A CA 1
ATOM 674 C C . GLU A 1 83 ? -3.215 29.928 -3.881 1.00 47.47 83 GLU A C 1
ATOM 676 O O . GLU A 1 83 ? -3.143 30.914 -4.603 1.00 47.47 83 GLU A O 1
ATOM 681 N N . GLU A 1 84 ? -3.093 30.048 -2.554 1.00 48.84 84 GLU A N 1
ATOM 682 C CA . GLU A 1 84 ? -2.881 31.355 -1.922 1.00 48.84 84 GLU A CA 1
ATOM 683 C C . GLU A 1 84 ? -1.848 31.290 -0.789 1.00 48.84 84 GLU A C 1
ATOM 685 O O . GLU A 1 84 ? -2.056 30.646 0.235 1.00 48.84 84 GLU A O 1
ATOM 690 N N . GLY A 1 85 ? -0.726 31.987 -1.003 1.00 41.66 85 GLY A N 1
ATOM 691 C CA . GLY A 1 85 ? 0.080 32.606 0.052 1.00 41.66 85 GLY A CA 1
ATOM 692 C C . GLY A 1 85 ? 0.952 31.683 0.902 1.00 41.66 85 GLY A C 1
ATOM 693 O O . GLY A 1 85 ? 0.596 31.312 2.014 1.00 41.66 85 GLY A O 1
ATOM 694 N N . ILE A 1 86 ? 2.172 31.416 0.436 1.00 47.69 86 ILE A N 1
ATOM 695 C CA . ILE A 1 86 ? 3.286 31.086 1.335 1.00 47.69 86 ILE A CA 1
ATOM 696 C C . ILE A 1 86 ? 3.731 32.378 2.024 1.00 47.69 86 ILE A C 1
ATOM 698 O O . ILE A 1 86 ? 4.430 33.184 1.417 1.00 47.69 86 ILE A O 1
ATOM 702 N N . GLU A 1 87 ? 3.385 32.547 3.296 1.00 44.66 87 GLU A N 1
ATOM 703 C CA . GLU A 1 87 ? 4.182 33.370 4.205 1.00 44.66 87 GLU A CA 1
ATOM 704 C C . GLU A 1 87 ? 4.698 32.464 5.327 1.00 44.66 87 GLU A C 1
ATOM 706 O O . GLU A 1 87 ? 3.929 31.843 6.062 1.00 44.66 87 GLU A O 1
ATOM 711 N N . ARG A 1 88 ? 6.025 32.306 5.388 1.00 43.94 88 ARG A N 1
ATOM 712 C CA . ARG A 1 88 ? 6.707 31.622 6.492 1.00 43.94 88 ARG A CA 1
ATOM 713 C C . ARG A 1 88 ? 7.037 32.662 7.561 1.00 43.94 88 ARG A C 1
ATOM 715 O O . ARG A 1 88 ? 7.590 33.702 7.216 1.00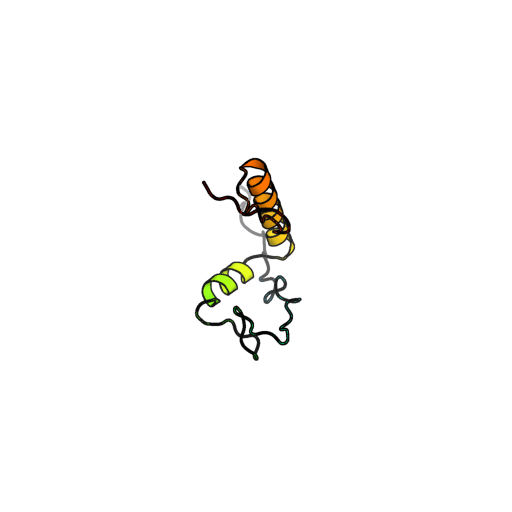 43.94 88 ARG A O 1
ATOM 722 N N . VAL A 1 89 ? 6.751 32.340 8.823 1.00 46.12 89 VAL A N 1
ATOM 723 C CA . VAL A 1 89 ? 7.439 32.922 9.992 1.00 46.12 89 VAL A CA 1
ATOM 724 C C . VAL A 1 89 ? 8.751 32.176 10.206 1.00 46.12 89 VAL A C 1
ATOM 726 O O . VAL A 1 89 ? 8.747 30.935 10.008 1.00 46.12 89 VAL A O 1
#

Radius of gyration: 22.0 Å; chains: 1; bounding box: 29×74×54 Å